Protein AF-A0A9C9G7P3-F1 (a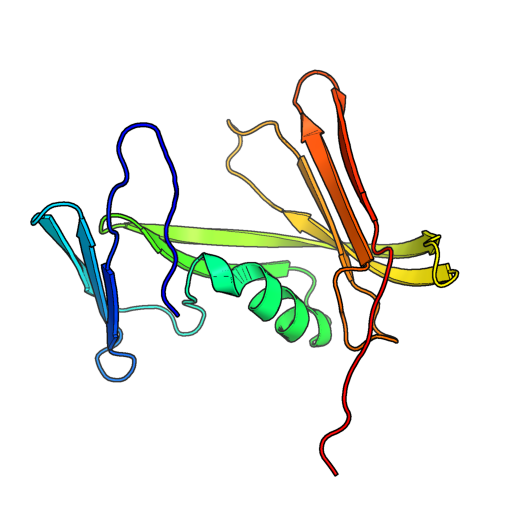fdb_monomer)

Structure (mmCIF, N/CA/C/O backbone):
data_AF-A0A9C9G7P3-F1
#
_entry.id   AF-A0A9C9G7P3-F1
#
loop_
_atom_site.group_PDB
_atom_site.id
_atom_site.type_symbol
_atom_site.label_atom_id
_atom_site.label_alt_id
_atom_site.label_comp_id
_atom_site.label_asym_id
_atom_site.label_entity_id
_atom_site.label_seq_id
_atom_site.pdbx_PDB_ins_code
_atom_site.Cartn_x
_atom_site.Cartn_y
_atom_site.Cartn_z
_atom_site.occupancy
_atom_site.B_iso_or_equiv
_atom_site.auth_seq_id
_atom_site.auth_comp_id
_atom_site.auth_asym_id
_atom_site.auth_atom_id
_atom_site.pdbx_PDB_model_num
ATOM 1 N N . TYR A 1 1 ? -5.316 -13.193 11.474 1.00 34.19 1 TYR A N 1
ATOM 2 C CA . TYR A 1 1 ? -4.037 -12.456 11.470 1.00 34.19 1 TYR A CA 1
ATOM 3 C C . TYR A 1 1 ? -3.812 -11.849 12.845 1.00 34.19 1 TYR A C 1
ATOM 5 O O . TYR A 1 1 ? -4.693 -11.155 13.332 1.00 34.19 1 TYR A O 1
ATOM 13 N N . PHE A 1 2 ? -2.689 -12.167 13.493 1.00 28.36 2 PHE A N 1
ATOM 14 C CA . PHE A 1 2 ? -2.285 -11.598 14.783 1.00 28.36 2 PHE A CA 1
ATOM 15 C C . PHE A 1 2 ? -1.116 -10.646 14.506 1.00 28.36 2 PHE A C 1
ATOM 17 O O . PHE A 1 2 ? -0.107 -11.073 13.952 1.00 28.36 2 PHE A O 1
ATOM 24 N N . TYR A 1 3 ? -1.271 -9.361 14.816 1.00 39.00 3 TYR A N 1
ATOM 25 C CA . TYR A 1 3 ? -0.224 -8.356 14.635 1.00 39.00 3 TYR A CA 1
ATOM 26 C C . TYR A 1 3 ? 0.163 -7.791 16.000 1.00 39.00 3 TYR A C 1
ATOM 28 O O . TYR A 1 3 ? -0.666 -7.194 16.689 1.00 39.00 3 TYR A O 1
ATOM 36 N N . GLU A 1 4 ? 1.427 -7.959 16.382 1.00 35.59 4 GLU A N 1
ATOM 37 C CA . GLU A 1 4 ? 1.976 -7.416 17.619 1.00 35.59 4 GLU A CA 1
ATOM 38 C C . GLU A 1 4 ? 2.975 -6.299 17.306 1.00 35.59 4 GLU A C 1
ATOM 40 O O . GLU A 1 4 ? 3.949 -6.482 16.578 1.00 35.59 4 GLU A O 1
ATOM 45 N N . ARG A 1 5 ? 2.738 -5.109 17.867 1.00 41.81 5 ARG A N 1
ATOM 46 C CA . ARG A 1 5 ? 3.684 -3.994 17.783 1.00 41.81 5 ARG A CA 1
ATOM 47 C C . ARG A 1 5 ? 4.553 -3.977 19.033 1.00 41.81 5 ARG A C 1
ATOM 49 O O . ARG A 1 5 ? 4.114 -3.478 20.073 1.00 41.81 5 ARG A O 1
ATOM 56 N N . VAL A 1 6 ? 5.798 -4.436 18.915 1.00 42.00 6 VAL A N 1
ATOM 57 C CA . VAL A 1 6 ? 6.796 -4.298 19.984 1.00 42.00 6 VAL A CA 1
ATOM 58 C C . VAL A 1 6 ? 7.143 -2.817 20.127 1.00 42.00 6 VAL A C 1
ATOM 60 O O . VAL A 1 6 ? 7.781 -2.200 19.278 1.00 42.00 6 VAL A O 1
ATOM 63 N N . SER A 1 7 ? 6.649 -2.201 21.194 1.00 53.09 7 SER A N 1
ATOM 64 C CA . SER A 1 7 ? 7.056 -0.864 21.624 1.00 53.09 7 SER A CA 1
ATOM 65 C C . SER A 1 7 ? 7.370 -0.922 23.115 1.00 53.09 7 SER A C 1
ATOM 67 O O . SER A 1 7 ? 6.944 -1.867 23.772 1.00 53.09 7 SER A O 1
ATOM 69 N N . LYS A 1 8 ? 8.046 0.090 23.683 1.00 52.84 8 LYS A N 1
ATOM 70 C CA . LYS A 1 8 ? 8.368 0.150 25.130 1.00 52.84 8 LYS A CA 1
ATOM 71 C C . LYS A 1 8 ? 7.151 -0.060 26.059 1.00 52.84 8 LYS A C 1
ATOM 73 O O . LYS A 1 8 ? 7.328 -0.294 27.246 1.00 52.84 8 LYS A O 1
ATOM 78 N N . LYS A 1 9 ? 5.924 0.029 25.526 1.00 60.69 9 LYS A N 1
ATOM 79 C CA . LYS A 1 9 ? 4.676 -0.445 26.139 1.00 60.69 9 LYS A CA 1
ATOM 80 C C . LYS A 1 9 ? 3.858 -1.203 25.080 1.00 60.69 9 LYS A C 1
ATOM 82 O O . LYS A 1 9 ? 3.131 -0.544 24.328 1.00 60.69 9 LYS A O 1
ATOM 87 N N . PRO A 1 10 ? 3.993 -2.534 24.942 1.00 58.69 10 PRO A N 1
ATOM 88 C CA . PRO A 1 10 ? 3.205 -3.282 23.970 1.00 58.69 10 PRO A CA 1
ATOM 89 C C . PRO A 1 10 ? 1.723 -3.104 24.306 1.00 58.69 10 PRO A C 1
ATOM 91 O O . PRO A 1 10 ? 1.295 -3.260 25.448 1.00 58.69 10 PRO A O 1
ATOM 94 N N . LYS A 1 11 ? 0.942 -2.686 23.311 1.00 68.62 11 LYS A N 1
ATOM 95 C CA . LYS A 1 11 ? -0.514 -2.627 23.417 1.00 68.62 11 LYS A CA 1
ATOM 96 C C . LYS A 1 11 ? -1.052 -3.706 22.505 1.00 68.62 11 LYS A C 1
ATOM 98 O O . LYS A 1 11 ? -0.884 -3.598 21.292 1.00 68.62 11 LYS A O 1
ATOM 103 N N . LYS A 1 12 ? -1.693 -4.712 23.091 1.00 75.12 12 LYS A N 1
ATOM 104 C CA . LYS A 1 12 ? -2.500 -5.659 22.332 1.00 75.12 12 LYS A CA 1
ATOM 105 C C . LYS A 1 12 ? -3.686 -4.901 21.735 1.00 75.12 12 LYS A C 1
ATOM 107 O O . LYS A 1 12 ? -4.343 -4.129 22.439 1.00 75.12 12 LYS A O 1
ATOM 112 N N . ILE A 1 13 ? -3.875 -5.061 20.431 1.00 78.25 13 ILE A N 1
ATOM 113 C CA . ILE A 1 13 ? -4.989 -4.495 19.679 1.00 78.25 13 ILE A CA 1
ATOM 114 C C . ILE A 1 13 ? -5.712 -5.680 19.059 1.00 78.25 13 ILE A C 1
ATOM 116 O O . ILE A 1 13 ? -5.142 -6.358 18.208 1.00 78.25 13 ILE A O 1
ATOM 120 N N . ASP A 1 14 ? -6.945 -5.915 19.486 1.00 82.94 14 ASP A N 1
ATOM 121 C CA . ASP A 1 14 ? -7.802 -6.946 18.911 1.00 82.94 14 ASP A CA 1
ATOM 122 C C . ASP A 1 14 ? -8.816 -6.282 17.971 1.00 82.94 14 ASP A C 1
ATOM 124 O O . ASP A 1 14 ? -9.450 -5.286 18.326 1.00 82.94 14 ASP A O 1
ATOM 128 N N . LEU A 1 15 ? -8.946 -6.816 16.757 1.00 84.31 15 LEU A N 1
ATOM 129 C CA . LEU A 1 15 ? -9.905 -6.382 15.741 1.00 84.31 15 LEU A CA 1
ATOM 130 C C . LEU A 1 15 ? -10.774 -7.579 15.355 1.00 84.31 15 LEU A C 1
ATOM 132 O O . LEU A 1 15 ? -10.258 -8.597 14.894 1.00 84.31 15 LEU A O 1
ATOM 136 N N . LYS A 1 16 ? -12.088 -7.453 15.539 1.00 89.25 16 LYS A N 1
ATOM 137 C CA . LYS A 1 16 ? -13.073 -8.468 15.146 1.00 89.25 16 LYS A CA 1
ATOM 138 C C . LYS A 1 16 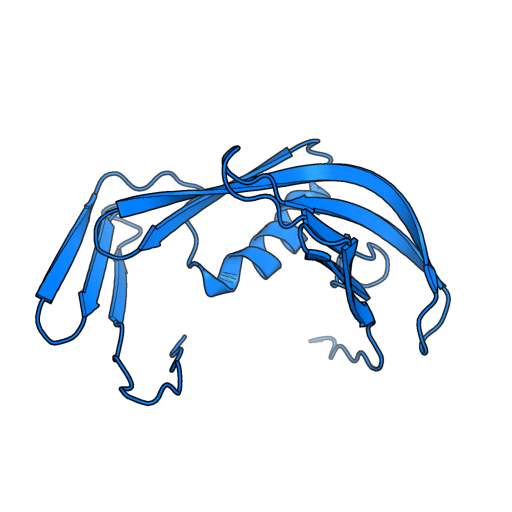? -13.990 -7.883 14.087 1.00 89.25 16 LYS A C 1
ATOM 140 O O . LYS A 1 16 ? -14.742 -6.959 14.387 1.00 89.25 16 LYS A O 1
ATOM 145 N N . PHE A 1 17 ? -13.897 -8.408 12.871 1.00 89.94 17 PHE A N 1
ATOM 146 C CA . PHE A 1 17 ? -14.766 -8.035 11.764 1.00 89.94 17 PHE A CA 1
ATOM 147 C C . PHE A 1 17 ? -15.951 -8.994 11.694 1.00 89.94 17 PHE A C 1
ATOM 149 O O . PHE A 1 17 ? -15.764 -10.208 11.642 1.00 89.94 17 PHE A O 1
ATOM 156 N N . ASP A 1 18 ? -17.149 -8.427 11.673 1.00 92.75 18 ASP A N 1
ATOM 157 C CA . ASP A 1 18 ? -18.385 -9.100 11.306 1.00 92.75 18 ASP A CA 1
ATOM 158 C C . ASP A 1 18 ? -18.827 -8.527 9.957 1.00 92.75 18 ASP A C 1
ATOM 160 O O . ASP A 1 18 ? -19.412 -7.445 9.869 1.00 92.75 18 ASP A O 1
ATOM 164 N N . TRP A 1 19 ? -18.462 -9.227 8.883 1.00 90.38 19 TRP A N 1
ATOM 165 C CA . TRP A 1 19 ? -18.748 -8.778 7.522 1.00 90.38 19 TRP A CA 1
ATOM 166 C C . TRP A 1 19 ? -20.235 -8.871 7.179 1.00 90.38 19 TRP A C 1
ATOM 168 O O . TRP A 1 19 ? -20.721 -8.053 6.401 1.00 90.38 19 TRP A O 1
ATOM 178 N N . GLN A 1 20 ? -20.968 -9.810 7.788 1.00 92.81 20 GLN A N 1
ATOM 179 C CA . GLN A 1 20 ? -22.406 -9.961 7.570 1.00 92.81 20 GLN A CA 1
ATOM 180 C C . GLN A 1 20 ? -23.171 -8.790 8.195 1.00 92.81 20 GLN A C 1
ATOM 182 O O . GLN A 1 20 ? -24.051 -8.218 7.555 1.00 92.81 20 GLN A O 1
ATOM 187 N N . ALA A 1 21 ? -22.785 -8.384 9.407 1.00 94.06 21 ALA A N 1
ATOM 188 C CA . ALA A 1 21 ? -23.343 -7.215 10.083 1.00 94.06 21 ALA A CA 1
ATOM 189 C C . ALA A 1 21 ? -22.690 -5.884 9.659 1.00 94.06 21 ALA A C 1
ATOM 191 O O . ALA A 1 21 ? -23.052 -4.834 10.189 1.00 94.06 21 ALA A O 1
ATOM 192 N N . LYS A 1 22 ? -21.711 -5.908 8.739 1.00 93.88 22 LYS A N 1
ATOM 193 C CA . LYS A 1 22 ? -20.903 -4.745 8.324 1.00 93.88 22 LYS A CA 1
ATOM 194 C C . LYS A 1 22 ? -20.377 -3.945 9.522 1.00 93.88 22 LYS A C 1
ATOM 196 O O . LYS A 1 22 ? -20.542 -2.725 9.595 1.00 93.88 22 LYS A O 1
ATOM 201 N N . LYS A 1 23 ? -19.739 -4.637 10.467 1.00 94.19 23 LYS A N 1
ATOM 202 C CA . LYS A 1 23 ? -19.267 -4.076 11.738 1.00 94.19 23 LYS A CA 1
ATOM 203 C C . LYS A 1 23 ? -17.848 -4.518 12.065 1.00 94.19 23 LYS A C 1
ATOM 205 O O . LYS A 1 23 ? -17.420 -5.620 11.734 1.00 94.19 23 LYS A O 1
ATOM 210 N N . VAL A 1 24 ? -17.118 -3.666 12.775 1.00 92.44 24 VAL A N 1
ATOM 211 C CA . VAL A 1 24 ? -15.830 -4.021 13.376 1.00 92.44 24 VAL A CA 1
ATOM 212 C C . VAL A 1 24 ? -15.752 -3.540 14.813 1.00 92.44 24 VAL A C 1
ATOM 214 O O . VAL A 1 24 ? -16.076 -2.393 15.122 1.00 92.44 24 VAL A O 1
ATOM 217 N N . THR A 1 25 ? -15.292 -4.430 15.687 1.00 90.88 25 THR A N 1
ATOM 218 C CA . THR A 1 25 ? -15.025 -4.132 17.097 1.00 90.88 25 THR A CA 1
ATOM 219 C C . THR A 1 25 ? -13.519 -4.099 17.326 1.00 90.88 25 THR A C 1
ATOM 221 O O . THR A 1 25 ? -12.817 -5.066 17.023 1.00 90.88 25 THR A O 1
ATOM 224 N N . ASN A 1 26 ? -13.017 -2.977 17.836 1.00 87.12 26 ASN A N 1
ATOM 225 C CA . ASN A 1 26 ? -11.621 -2.767 18.203 1.00 87.12 26 ASN A CA 1
ATOM 226 C C . ASN A 1 26 ? -11.496 -2.747 19.731 1.00 87.12 26 ASN A C 1
ATOM 228 O O . ASN A 1 26 ? -12.210 -1.978 20.368 1.00 87.12 26 ASN A O 1
ATOM 232 N N . SER A 1 27 ? -10.585 -3.534 20.304 1.00 85.12 27 SER A N 1
ATOM 233 C CA . SER A 1 27 ? -10.297 -3.533 21.744 1.00 85.12 27 SER A CA 1
ATOM 234 C C . SER A 1 27 ? -8.826 -3.213 22.008 1.00 85.12 27 SER A C 1
ATOM 236 O O . SER A 1 27 ? -7.931 -3.835 21.429 1.00 85.12 27 SER A O 1
ATOM 238 N N . ILE A 1 28 ? -8.561 -2.223 22.867 1.00 83.56 28 ILE A N 1
ATOM 239 C CA . ILE A 1 28 ? -7.207 -1.840 23.296 1.00 83.56 28 ILE A CA 1
ATOM 240 C C . ILE A 1 28 ? -7.210 -1.623 24.804 1.00 83.56 28 ILE A C 1
ATOM 242 O O . ILE A 1 28 ? -7.833 -0.684 25.300 1.00 83.56 28 ILE A O 1
ATOM 246 N N . ALA A 1 29 ? -6.441 -2.441 25.527 1.00 81.31 29 ALA A N 1
ATOM 247 C CA . ALA A 1 29 ? -6.296 -2.346 26.984 1.00 81.31 29 ALA A CA 1
ATOM 248 C C . ALA A 1 29 ? -7.653 -2.291 27.726 1.00 81.31 29 ALA A C 1
ATOM 250 O O . ALA A 1 29 ? -7.839 -1.474 28.626 1.00 81.31 29 ALA A O 1
ATOM 251 N N . GLY A 1 30 ? -8.610 -3.125 27.301 1.00 80.06 30 GLY A N 1
ATOM 252 C CA . GLY A 1 30 ? -9.946 -3.232 27.901 1.00 80.06 30 GLY A CA 1
ATOM 253 C C . GLY A 1 30 ? -10.950 -2.159 27.468 1.00 80.06 30 GLY A C 1
ATOM 254 O O . GLY A 1 30 ? -12.102 -2.220 27.881 1.00 80.06 30 GLY A O 1
ATOM 255 N N . LYS A 1 31 ? -10.551 -1.185 26.638 1.00 84.69 31 LYS A N 1
ATOM 256 C CA . LYS A 1 31 ? -11.486 -0.244 26.006 1.00 84.69 31 LYS A CA 1
ATOM 257 C C . LYS A 1 31 ? -11.908 -0.771 24.648 1.00 84.69 31 LYS A C 1
ATOM 259 O O . LYS A 1 31 ? -11.041 -1.078 23.833 1.00 84.69 31 LYS A O 1
ATOM 264 N N . GLU A 1 32 ? -13.213 -0.814 24.416 1.00 89.56 32 GLU A N 1
ATOM 265 C CA . GLU A 1 32 ? -13.797 -1.268 23.161 1.00 89.56 32 GLU A CA 1
ATOM 266 C C . GLU A 1 32 ? -14.447 -0.123 22.394 1.00 89.56 32 GLU A C 1
ATOM 268 O O . GLU A 1 32 ? -15.074 0.768 22.969 1.00 89.56 32 GLU A O 1
ATOM 273 N N . TRP A 1 33 ? -14.308 -0.175 21.076 1.00 91.25 33 TRP A N 1
ATOM 274 C CA . TRP A 1 33 ? -15.010 0.695 20.150 1.00 91.25 33 TRP A CA 1
ATOM 275 C C . TRP A 1 33 ? -15.602 -0.137 19.029 1.00 91.25 33 TRP A C 1
ATOM 277 O O . TRP A 1 33 ? -14.954 -1.043 18.506 1.00 91.25 33 TRP A O 1
ATOM 287 N N . THR A 1 34 ? -16.813 0.216 18.632 1.00 92.88 34 THR A N 1
ATOM 288 C CA . THR A 1 34 ? -17.505 -0.382 17.498 1.00 92.88 34 THR A CA 1
ATOM 289 C C . THR A 1 34 ? -17.620 0.649 16.384 1.00 92.88 34 THR A C 1
ATOM 291 O O . THR A 1 34 ? -17.988 1.793 16.643 1.00 92.88 34 THR A O 1
ATOM 294 N N . VAL A 1 35 ? -17.360 0.221 15.152 1.00 93.00 35 VAL A N 1
ATOM 295 C CA . VAL A 1 35 ? -17.759 0.942 13.939 1.00 93.00 35 VAL A CA 1
ATOM 296 C C . VAL A 1 35 ? -18.767 0.079 13.194 1.00 93.00 35 VAL A C 1
ATOM 298 O O . VAL A 1 35 ? -18.500 -1.097 12.948 1.00 93.00 35 VAL A O 1
ATOM 301 N N . GLU A 1 36 ? -19.910 0.660 12.848 1.00 94.62 36 GLU A N 1
ATOM 302 C CA . GLU A 1 36 ? -20.998 0.006 12.109 1.00 94.62 36 GLU A CA 1
ATOM 303 C C . GLU A 1 36 ? -21.118 0.604 10.703 1.00 94.62 36 GLU A C 1
ATOM 305 O O . GLU A 1 36 ? -20.509 1.637 10.412 1.00 94.62 36 GLU A O 1
ATOM 310 N N . ASN A 1 37 ? -21.912 -0.033 9.839 1.00 93.94 37 ASN A N 1
ATOM 311 C CA . ASN A 1 37 ? -22.125 0.381 8.448 1.00 93.94 37 ASN A CA 1
ATOM 312 C C . ASN A 1 37 ? -20.820 0.467 7.642 1.00 93.94 37 ASN A C 1
ATOM 314 O O . ASN A 1 37 ? -20.576 1.437 6.921 1.00 93.94 37 ASN A O 1
ATOM 318 N N . LEU A 1 38 ? -19.967 -0.553 7.774 1.00 93.44 38 LEU A N 1
ATOM 319 C CA . LEU A 1 38 ? -18.714 -0.634 7.032 1.00 93.44 38 LEU A CA 1
ATOM 320 C C . LEU A 1 38 ? -18.960 -0.608 5.512 1.00 93.44 38 LEU A C 1
ATOM 322 O O . LEU A 1 38 ? -19.723 -1.435 5.004 1.00 93.44 38 LEU A O 1
ATOM 326 N N . PRO A 1 39 ? -18.291 0.295 4.771 1.00 94.94 39 PRO A N 1
ATOM 327 C CA . PRO A 1 39 ? -18.249 0.240 3.314 1.00 94.94 39 PRO A CA 1
ATOM 328 C C . PRO A 1 39 ? -17.648 -1.078 2.816 1.00 94.94 39 PRO A C 1
ATOM 330 O O . PRO A 1 39 ? -16.762 -1.636 3.466 1.00 94.94 39 PRO A O 1
ATOM 333 N N . ASP A 1 40 ? -18.056 -1.534 1.631 1.00 91.69 40 ASP A N 1
ATOM 334 C CA . ASP A 1 40 ? -17.620 -2.830 1.081 1.00 91.69 40 ASP A CA 1
ATOM 335 C C . ASP A 1 40 ? -16.107 -2.888 0.800 1.00 91.69 40 ASP A C 1
ATOM 337 O O . ASP A 1 40 ? -15.496 -3.948 0.854 1.00 91.69 40 ASP A O 1
ATOM 341 N N . ASN A 1 41 ? -15.467 -1.738 0.576 1.00 92.19 41 ASN A N 1
ATOM 342 C CA . ASN A 1 41 ? -14.015 -1.613 0.420 1.00 92.19 41 ASN A CA 1
ATOM 343 C C . ASN A 1 41 ? -13.274 -1.417 1.761 1.00 92.19 41 ASN A C 1
ATOM 345 O O . ASN A 1 41 ? -12.186 -0.826 1.795 1.00 92.19 41 ASN A O 1
ATOM 349 N N . THR A 1 42 ? -13.868 -1.852 2.876 1.00 94.56 42 THR A N 1
ATOM 350 C CA . THR A 1 42 ? -13.195 -1.871 4.178 1.00 94.56 42 THR A CA 1
ATOM 351 C C . THR A 1 42 ? -12.250 -3.059 4.261 1.00 94.56 42 THR A C 1
ATOM 353 O O . THR A 1 42 ? -12.640 -4.201 4.046 1.00 94.56 42 THR A O 1
ATOM 356 N N . VAL A 1 43 ? -11.005 -2.791 4.635 1.00 92.75 43 VAL A N 1
ATOM 357 C CA . VAL A 1 43 ? -9.955 -3.792 4.800 1.00 92.75 43 VAL A CA 1
ATOM 358 C C . VAL A 1 43 ? -9.293 -3.649 6.163 1.00 92.75 43 VAL A C 1
ATOM 360 O O . VAL A 1 43 ? -9.329 -2.593 6.805 1.00 92.75 43 VAL A O 1
ATOM 363 N N . ASP A 1 44 ? -8.632 -4.716 6.602 1.00 89.31 44 ASP A N 1
ATOM 364 C CA . ASP A 1 44 ? -7.680 -4.597 7.696 1.00 89.31 44 ASP A CA 1
ATOM 365 C C . ASP A 1 44 ? -6.503 -3.693 7.286 1.00 89.31 44 ASP A C 1
ATOM 367 O O . ASP A 1 44 ? -5.998 -3.750 6.161 1.00 89.31 44 ASP A O 1
ATOM 371 N N . LYS A 1 45 ? -6.030 -2.867 8.223 1.00 88.44 45 LYS A N 1
ATOM 372 C CA . LYS A 1 45 ? -4.987 -1.863 7.974 1.00 88.44 45 LYS A CA 1
ATOM 373 C C . LYS A 1 45 ? -3.680 -2.470 7.452 1.00 88.44 45 LYS A C 1
ATOM 375 O O . LYS A 1 45 ? -2.984 -1.818 6.672 1.00 88.44 45 LYS A O 1
ATOM 380 N N . PHE A 1 46 ? -3.327 -3.678 7.885 1.00 87.50 46 PHE A N 1
ATOM 381 C CA . PHE A 1 46 ? -2.103 -4.360 7.456 1.00 87.50 46 PHE A CA 1
ATOM 382 C C . PHE A 1 46 ? -2.278 -5.079 6.119 1.00 87.50 46 PHE A C 1
ATOM 384 O O . PHE A 1 46 ? -1.294 -5.373 5.450 1.00 87.50 46 PHE A O 1
ATOM 391 N N . SER A 1 47 ? -3.524 -5.276 5.691 1.00 91.56 47 SER A N 1
ATOM 392 C CA . SER A 1 47 ? -3.861 -5.887 4.405 1.00 91.56 47 SER A CA 1
ATOM 393 C C . SER A 1 47 ? -3.952 -4.872 3.260 1.00 91.56 47 SER A C 1
ATOM 395 O O . SER A 1 47 ? -4.093 -5.271 2.110 1.00 91.56 47 SER A O 1
ATOM 397 N N . ILE A 1 48 ? -3.829 -3.565 3.532 1.00 92.88 48 ILE A N 1
ATOM 398 C CA . ILE A 1 48 ? -3.955 -2.499 2.519 1.00 92.88 48 ILE A CA 1
ATOM 399 C C . ILE A 1 48 ? -2.989 -2.693 1.347 1.00 92.88 48 ILE A C 1
ATOM 401 O O . ILE A 1 48 ? -3.355 -2.419 0.209 1.00 92.88 48 ILE A O 1
ATOM 405 N N . GLN A 1 49 ? -1.765 -3.158 1.604 1.00 91.75 49 GLN A N 1
ATOM 406 C CA . GLN A 1 49 ? -0.805 -3.400 0.529 1.00 91.75 49 GLN A CA 1
ATOM 407 C C . GLN A 1 49 ? -1.280 -4.521 -0.398 1.00 91.75 49 GLN A C 1
ATOM 409 O O . GLN A 1 49 ? -1.277 -4.339 -1.609 1.00 91.75 49 GLN A O 1
ATOM 414 N N . LEU A 1 50 ? -1.758 -5.633 0.163 1.00 93.56 50 LEU A N 1
ATOM 415 C CA . LEU A 1 50 ? -2.334 -6.726 -0.617 1.00 93.56 50 LEU A CA 1
ATOM 416 C C . LEU A 1 50 ? -3.576 -6.260 -1.391 1.00 93.56 50 LEU A C 1
ATOM 418 O O . LEU A 1 50 ? -3.707 -6.548 -2.575 1.00 93.56 50 LEU A O 1
ATOM 422 N N . ALA A 1 51 ? -4.451 -5.481 -0.753 1.00 94.56 51 ALA A N 1
ATOM 423 C CA . ALA A 1 51 ? -5.625 -4.914 -1.410 1.00 94.56 51 ALA A CA 1
ATOM 424 C C . ALA A 1 51 ? -5.238 -4.000 -2.586 1.00 94.56 51 ALA A C 1
ATOM 426 O O . ALA A 1 51 ? -5.853 -4.072 -3.644 1.00 94.56 51 ALA A O 1
ATOM 427 N N . ALA A 1 52 ? -4.181 -3.193 -2.448 1.00 94.69 52 ALA A N 1
ATOM 428 C CA . ALA A 1 52 ? -3.665 -2.373 -3.542 1.00 94.69 52 ALA A CA 1
ATOM 429 C C . ALA A 1 52 ? -3.116 -3.222 -4.703 1.00 94.69 52 ALA A C 1
ATOM 431 O O . ALA A 1 52 ? -3.367 -2.881 -5.855 1.00 94.69 52 ALA A O 1
ATOM 432 N N . MET A 1 53 ? -2.429 -4.336 -4.416 1.00 94.38 53 MET A N 1
ATOM 433 C CA . MET A 1 53 ? -1.943 -5.276 -5.440 1.00 94.38 53 MET A CA 1
ATOM 43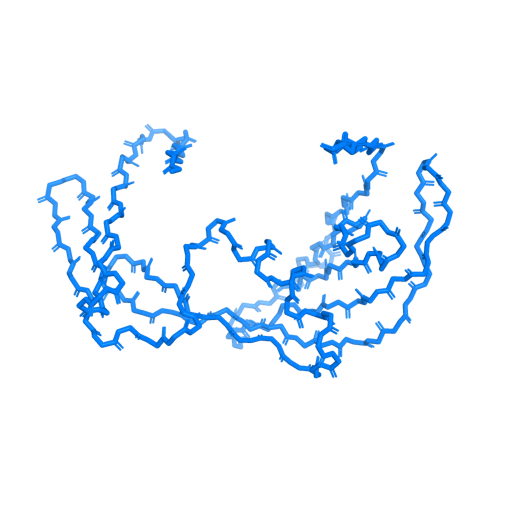4 C C . MET A 1 53 ? -3.083 -5.922 -6.240 1.00 94.38 53 MET A C 1
ATOM 436 O O . MET A 1 53 ? -2.912 -6.211 -7.421 1.00 94.38 53 MET A O 1
ATOM 440 N N . LEU A 1 54 ? -4.239 -6.153 -5.612 1.00 93.50 54 LEU A N 1
ATOM 441 C CA . LEU A 1 54 ? -5.430 -6.695 -6.275 1.00 93.50 54 LEU A CA 1
ATOM 442 C C . LEU A 1 54 ? -6.189 -5.616 -7.056 1.00 93.50 54 LEU A C 1
ATOM 444 O O . LEU A 1 54 ? -6.602 -5.836 -8.190 1.00 93.50 54 LEU A O 1
ATOM 448 N N . GLU A 1 55 ? -6.349 -4.432 -6.469 1.00 94.19 55 GLU A N 1
ATOM 449 C CA . GLU A 1 55 ? -7.167 -3.370 -7.055 1.00 94.19 55 GLU A CA 1
ATOM 450 C C . GLU A 1 55 ? -6.483 -2.702 -8.257 1.00 94.19 55 GLU A C 1
ATOM 452 O O . GLU A 1 55 ? -7.154 -2.317 -9.216 1.00 94.19 55 GLU A O 1
ATOM 457 N N . VAL A 1 56 ? -5.147 -2.589 -8.251 1.00 93.38 56 VAL A N 1
ATOM 458 C CA . VAL A 1 56 ? -4.390 -1.953 -9.347 1.00 93.38 56 VAL A CA 1
ATOM 459 C C . VAL A 1 56 ? -4.537 -2.695 -10.685 1.00 93.38 56 VAL A C 1
ATOM 461 O O . VAL A 1 56 ? -4.302 -2.114 -11.738 1.00 93.38 56 VAL A O 1
ATOM 464 N N . GLN A 1 57 ? -4.965 -3.960 -10.656 1.00 91.50 57 GLN A N 1
ATOM 465 C CA . GLN A 1 57 ? -5.190 -4.789 -11.847 1.00 91.50 57 GLN A CA 1
ATOM 466 C C . GLN A 1 57 ? -6.422 -4.344 -12.647 1.00 91.50 57 GLN A C 1
ATOM 468 O O . GLN A 1 57 ? -6.613 -4.770 -13.778 1.00 91.50 57 GLN A O 1
ATOM 473 N N . THR A 1 58 ? -7.268 -3.494 -12.058 1.00 89.62 58 THR A N 1
ATOM 474 C CA . THR A 1 58 ? -8.560 -3.076 -12.626 1.00 89.62 58 THR A CA 1
ATOM 475 C C . THR A 1 58 ? -8.487 -1.783 -13.452 1.00 89.62 58 THR A C 1
ATOM 477 O O . THR A 1 58 ? -9.515 -1.151 -13.684 1.00 89.62 58 THR A O 1
ATOM 480 N N . ASP A 1 59 ? -7.282 -1.347 -13.847 1.00 85.50 59 ASP A N 1
ATOM 481 C CA . ASP A 1 59 ? -6.997 -0.110 -14.606 1.00 85.50 59 ASP A CA 1
ATOM 482 C C . ASP A 1 59 ? -7.559 1.193 -13.991 1.00 85.50 59 ASP A C 1
ATOM 484 O O . ASP A 1 59 ? -7.632 2.251 -14.630 1.00 85.50 59 ASP A O 1
ATOM 488 N N . LYS A 1 60 ? -7.929 1.160 -12.706 1.00 89.56 60 LYS A N 1
ATOM 489 C CA . LYS A 1 60 ? -8.408 2.333 -11.969 1.00 89.56 60 LYS A CA 1
ATOM 490 C C . LYS A 1 60 ? -7.275 3.327 -11.736 1.00 89.56 60 LYS A C 1
ATOM 492 O O . LYS A 1 60 ? -6.222 2.981 -11.217 1.00 89.56 60 LYS A O 1
ATOM 497 N N . GLN A 1 61 ? -7.548 4.606 -11.989 1.00 92.81 61 GLN A N 1
ATOM 498 C CA . GLN A 1 61 ? -6.604 5.709 -11.738 1.00 92.81 61 GLN A CA 1
ATOM 499 C C . GLN A 1 61 ? -6.437 6.052 -10.247 1.00 92.81 61 GLN A C 1
ATOM 501 O O . GLN A 1 61 ? -5.500 6.748 -9.851 1.00 92.81 61 GLN A O 1
ATOM 506 N N .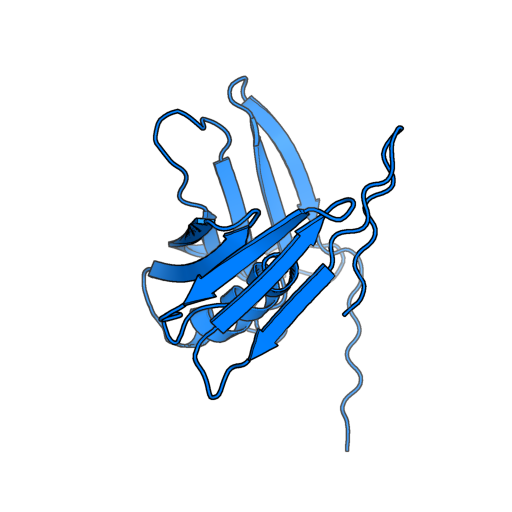 SER A 1 62 ? -7.353 5.581 -9.397 1.00 94.62 62 SER A N 1
ATOM 507 C CA . SER A 1 62 ? -7.281 5.777 -7.951 1.00 94.62 62 SER A CA 1
ATOM 508 C C . SER A 1 62 ? -7.796 4.555 -7.206 1.00 94.62 62 SER A C 1
ATOM 510 O O . SER A 1 62 ? -8.771 3.934 -7.627 1.00 94.62 62 SER A O 1
ATOM 512 N N . LEU A 1 63 ? -7.146 4.237 -6.087 1.00 95.38 63 LEU A N 1
ATOM 513 C CA . LEU A 1 63 ? -7.494 3.113 -5.221 1.00 95.38 63 LEU A CA 1
ATOM 514 C C . LEU A 1 63 ? -7.919 3.677 -3.865 1.00 95.38 63 LEU A C 1
ATOM 516 O O . LEU A 1 63 ? -7.184 4.466 -3.261 1.00 95.38 63 LEU A O 1
ATOM 520 N N . ARG A 1 64 ? -9.102 3.288 -3.389 1.00 95.56 64 ARG A N 1
ATOM 521 C CA . ARG A 1 64 ? -9.665 3.754 -2.117 1.00 95.56 64 ARG A CA 1
ATOM 522 C C . ARG A 1 64 ? -10.006 2.572 -1.239 1.00 95.56 64 ARG A C 1
ATOM 524 O O . ARG A 1 64 ? -10.780 1.709 -1.640 1.00 95.56 64 ARG A O 1
ATOM 531 N N . PHE A 1 65 ? -9.514 2.620 -0.011 1.00 95.81 65 PHE A N 1
ATOM 532 C CA . PHE A 1 65 ? -9.803 1.635 1.019 1.00 95.81 65 PHE A CA 1
ATOM 533 C C . PHE A 1 65 ? -10.245 2.326 2.299 1.00 95.81 65 PHE A C 1
ATOM 535 O O . PHE A 1 65 ? -9.737 3.400 2.638 1.00 95.81 65 PHE A O 1
ATOM 542 N N . HIS A 1 66 ? -11.141 1.677 3.031 1.00 95.44 66 HIS A N 1
ATOM 543 C CA . HIS A 1 66 ? -11.458 2.052 4.401 1.00 95.44 66 HIS A CA 1
ATOM 544 C C . HIS A 1 66 ? -10.762 1.106 5.374 1.00 95.44 66 HIS A C 1
ATOM 546 O O . HIS A 1 66 ? -10.531 -0.058 5.065 1.00 95.44 66 HIS A O 1
ATOM 552 N N . TYR A 1 67 ? -10.417 1.591 6.559 1.00 92.88 67 TYR A N 1
ATOM 553 C CA . TYR A 1 67 ? -9.942 0.750 7.653 1.00 92.88 67 TYR A CA 1
ATOM 554 C C . TYR A 1 67 ? -10.384 1.341 8.987 1.00 92.88 67 TYR A C 1
ATOM 556 O O . TYR A 1 67 ? -10.460 2.561 9.142 1.00 92.88 67 TYR A O 1
ATOM 564 N N . ALA A 1 68 ? -10.656 0.483 9.966 1.00 90.50 68 ALA A N 1
ATOM 565 C CA . ALA A 1 68 ? -11.019 0.927 11.304 1.00 90.50 68 ALA A CA 1
ATOM 566 C C . ALA A 1 68 ? -9.795 1.020 12.219 1.00 90.50 68 ALA A C 1
ATOM 568 O O . ALA A 1 68 ? -8.936 0.137 12.253 1.00 90.50 68 ALA A O 1
ATOM 569 N N . GLU A 1 69 ? -9.719 2.092 13.000 1.00 86.50 69 GLU A N 1
ATOM 570 C CA . GLU A 1 69 ? -8.675 2.283 14.002 1.00 86.50 69 GLU A CA 1
ATOM 571 C C . GLU A 1 69 ? -9.232 3.094 15.170 1.00 86.50 69 GLU A C 1
ATOM 573 O O . GLU A 1 69 ? -9.595 4.254 14.995 1.00 86.50 69 GLU A O 1
ATOM 578 N N . LYS A 1 70 ? -9.243 2.507 16.376 1.00 83.5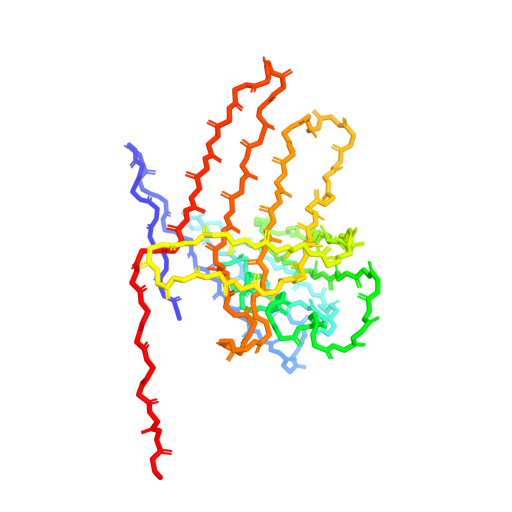0 70 LYS A N 1
ATOM 579 C CA . LYS A 1 70 ? -9.702 3.169 17.614 1.00 83.50 70 LYS A CA 1
ATOM 580 C C . LYS A 1 70 ? -11.124 3.751 17.519 1.00 83.50 70 LYS A C 1
ATOM 582 O O . LYS A 1 70 ? -11.357 4.870 17.961 1.00 83.50 70 LYS A O 1
ATOM 587 N N . GLY A 1 71 ? -12.054 3.005 16.921 1.00 85.12 71 GLY A N 1
ATOM 588 C CA . GLY A 1 71 ? -13.451 3.435 16.779 1.00 85.12 71 GLY A CA 1
ATOM 589 C C . GLY A 1 71 ? -13.717 4.426 15.651 1.00 85.12 71 GLY A C 1
ATOM 590 O O . GLY A 1 71 ? -14.845 4.869 15.494 1.00 85.12 71 GLY A O 1
ATOM 591 N N . GLU A 1 72 ? -12.705 4.764 14.856 1.00 89.50 72 GLU A N 1
ATOM 592 C CA . GLU A 1 72 ? -12.861 5.638 13.698 1.00 89.50 72 GLU A CA 1
ATOM 593 C C . GLU A 1 72 ? -12.681 4.841 12.412 1.00 89.50 72 GLU A C 1
ATOM 595 O O . GLU A 1 72 ? -11.725 4.068 12.280 1.00 89.50 72 GLU A O 1
ATOM 600 N N . LEU A 1 73 ? -13.562 5.088 11.443 1.00 92.19 73 LEU A N 1
ATOM 601 C CA . LEU A 1 73 ? -13.338 4.687 10.064 1.00 92.19 73 LEU A CA 1
ATOM 602 C C . LEU A 1 73 ? -12.413 5.707 9.396 1.00 92.19 73 LEU A C 1
ATOM 604 O O . LEU A 1 73 ? -12.659 6.913 9.436 1.00 92.19 73 LEU A O 1
ATOM 608 N N . LYS A 1 74 ? -11.331 5.226 8.792 1.00 92.44 74 LYS A N 1
ATOM 609 C CA . LYS A 1 74 ? -10.328 6.053 8.121 1.00 92.44 74 LYS A CA 1
ATOM 610 C C . LYS A 1 74 ? -10.162 5.612 6.685 1.00 92.44 74 LYS A C 1
ATOM 612 O O . LYS A 1 74 ? -10.333 4.443 6.362 1.00 92.44 74 LYS A O 1
ATOM 617 N N . GLU A 1 75 ? -9.752 6.552 5.848 1.00 93.56 75 GLU A N 1
ATOM 618 C CA . GLU A 1 75 ? -9.468 6.286 4.446 1.00 93.56 75 GLU A CA 1
ATOM 619 C C . GLU A 1 75 ? -7.974 6.100 4.190 1.00 93.56 75 GLU A C 1
ATOM 621 O O . GLU A 1 75 ? -7.103 6.755 4.783 1.00 93.56 75 GLU A O 1
ATOM 626 N N . TYR A 1 76 ? -7.685 5.221 3.239 1.00 94.19 76 TYR A N 1
ATOM 627 C CA . TYR A 1 76 ? -6.379 5.052 2.638 1.00 94.19 76 TYR A CA 1
ATOM 628 C C . TYR A 1 76 ? -6.525 5.164 1.123 1.00 94.19 76 TYR A C 1
ATOM 630 O O . TYR A 1 76 ? -7.214 4.367 0.492 1.00 94.19 76 TYR A O 1
ATOM 638 N N . LEU A 1 77 ? -5.879 6.179 0.555 1.00 95.00 77 LEU A N 1
ATOM 639 C CA . LEU A 1 77 ? -6.019 6.556 -0.845 1.00 95.00 77 LEU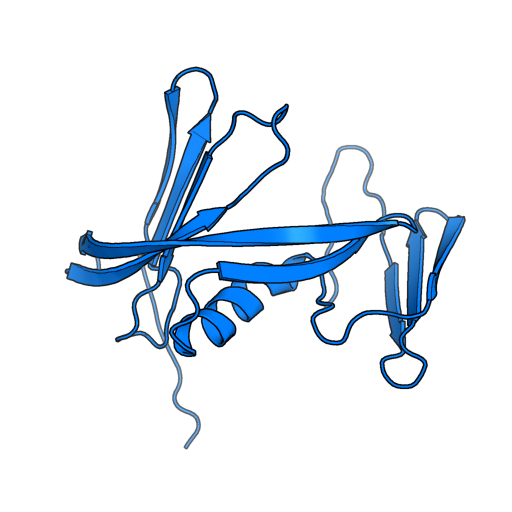 A CA 1
ATOM 640 C C . LEU A 1 77 ? -4.686 6.421 -1.575 1.00 95.00 77 LEU A C 1
ATOM 642 O O . LEU A 1 77 ? -3.641 6.826 -1.049 1.00 95.00 77 LEU A O 1
ATOM 646 N N . PHE A 1 78 ? -4.746 5.913 -2.799 1.00 96.38 78 PHE A N 1
ATOM 647 C CA . PHE A 1 78 ? -3.642 5.913 -3.748 1.00 96.38 78 PHE A CA 1
ATOM 648 C C . PHE A 1 78 ? -4.067 6.535 -5.078 1.00 96.38 78 PHE A C 1
ATOM 650 O O . PHE A 1 78 ? -5.212 6.370 -5.500 1.00 96.38 78 PHE A O 1
ATOM 657 N N . THR A 1 79 ? -3.133 7.208 -5.743 1.00 97.19 79 THR A N 1
ATOM 658 C CA . THR A 1 79 ? -3.223 7.592 -7.158 1.00 97.19 79 THR A CA 1
ATOM 659 C C . THR A 1 79 ? -2.260 6.743 -7.970 1.00 97.19 79 THR A C 1
ATOM 661 O O . THR A 1 79 ? -1.167 6.428 -7.494 1.00 97.19 79 THR A O 1
ATOM 664 N N . VAL A 1 80 ? -2.663 6.355 -9.176 1.00 97.19 80 VAL A N 1
ATOM 665 C CA . VAL A 1 80 ? -1.753 5.761 -10.157 1.00 97.19 80 VAL A CA 1
ATOM 666 C C . VAL A 1 80 ? -1.001 6.899 -10.841 1.00 97.19 80 VAL A C 1
ATOM 668 O O . VAL A 1 80 ? -1.614 7.815 -11.378 1.00 97.19 80 VAL A O 1
ATOM 671 N N . GLU A 1 81 ? 0.328 6.860 -10.793 1.00 97.19 81 GLU A N 1
ATOM 672 C CA . GLU A 1 81 ? 1.201 7.888 -11.381 1.00 97.19 81 GLU A CA 1
ATOM 673 C C . GLU A 1 81 ? 1.705 7.485 -12.778 1.00 97.19 81 GLU A C 1
ATOM 675 O O . GLU A 1 81 ? 2.334 8.289 -13.460 1.00 97.19 81 GLU A O 1
ATOM 680 N N . GLY A 1 82 ? 1.432 6.249 -13.208 1.00 95.94 82 GLY A N 1
ATOM 681 C CA . GLY A 1 82 ? 1.789 5.726 -14.525 1.00 95.94 82 GLY A CA 1
ATOM 682 C C . GLY A 1 82 ? 2.711 4.512 -14.462 1.00 95.94 82 GLY A C 1
ATOM 683 O O . GLY A 1 82 ? 2.869 3.880 -13.414 1.00 95.94 82 GLY A O 1
ATOM 684 N N . LYS A 1 83 ? 3.294 4.172 -15.615 1.00 96.94 83 LYS A N 1
ATOM 685 C CA . LYS A 1 83 ? 4.253 3.072 -15.747 1.00 96.94 83 LYS A CA 1
ATOM 686 C C . LYS A 1 83 ? 5.682 3.583 -15.585 1.00 96.94 83 LYS A C 1
ATOM 688 O O . LYS A 1 83 ? 6.020 4.633 -16.123 1.00 96.94 83 LYS A O 1
ATOM 693 N N . GLU A 1 84 ? 6.512 2.836 -14.872 1.00 97.88 84 GLU A N 1
ATOM 694 C CA . GLU A 1 84 ? 7.937 3.135 -14.695 1.00 97.88 84 GLU A CA 1
ATOM 695 C C . GLU A 1 84 ? 8.726 1.825 -14.709 1.00 97.88 84 GLU A C 1
ATOM 697 O O . GLU A 1 84 ? 8.265 0.821 -14.161 1.00 97.88 84 GLU A O 1
ATOM 702 N N . ARG A 1 85 ? 9.904 1.821 -15.332 1.00 97.81 85 ARG A N 1
ATOM 703 C CA . ARG A 1 85 ? 10.802 0.668 -15.279 1.00 97.81 85 ARG A CA 1
ATOM 704 C C . ARG A 1 85 ? 11.660 0.740 -14.021 1.00 97.81 85 ARG A C 1
ATOM 706 O O . ARG A 1 85 ? 12.199 1.801 -13.708 1.00 97.81 85 ARG A O 1
ATOM 713 N N . VAL A 1 86 ? 11.765 -0.371 -13.299 1.00 97.81 86 VAL A N 1
ATOM 714 C CA . VAL A 1 86 ? 12.517 -0.461 -12.043 1.00 97.81 86 VAL A CA 1
ATOM 715 C C . VAL A 1 86 ? 13.548 -1.573 -12.140 1.00 97.81 86 VAL A C 1
ATOM 717 O O . VAL A 1 86 ? 13.200 -2.719 -12.407 1.00 97.81 86 VAL A O 1
ATOM 720 N N . GLU A 1 87 ? 14.804 -1.225 -11.878 1.00 97.06 87 GLU A N 1
ATOM 721 C CA . GLU A 1 87 ? 15.900 -2.177 -11.728 1.00 97.06 87 GLU A CA 1
ATOM 722 C C . GLU A 1 87 ? 15.914 -2.759 -10.307 1.00 97.06 87 GLU A C 1
ATOM 724 O O . GLU A 1 87 ? 15.750 -2.045 -9.311 1.00 97.06 87 GLU A O 1
ATOM 729 N N . THR A 1 88 ? 16.105 -4.071 -10.215 1.00 95.06 88 THR A N 1
ATOM 730 C CA . THR A 1 88 ? 16.251 -4.824 -8.967 1.00 95.06 88 THR A CA 1
ATOM 731 C C . THR A 1 88 ? 17.396 -5.828 -9.108 1.00 95.06 88 THR A C 1
ATOM 733 O O . THR A 1 88 ? 17.872 -6.089 -10.212 1.00 95.06 88 THR A O 1
ATOM 736 N N . LYS A 1 89 ? 17.792 -6.484 -8.010 1.00 92.19 89 LYS A N 1
ATOM 737 C CA . LYS A 1 89 ? 18.772 -7.587 -8.068 1.00 92.19 89 LYS A CA 1
ATOM 738 C C . LYS A 1 89 ? 18.302 -8.784 -8.907 1.00 92.19 89 LYS A C 1
ATOM 740 O O . LYS A 1 89 ? 19.126 -9.594 -9.316 1.00 92.19 89 LYS A O 1
ATOM 745 N N . LEU A 1 90 ? 16.997 -8.894 -9.152 1.00 92.81 90 LEU A N 1
ATOM 746 C CA . LEU A 1 90 ? 16.377 -9.973 -9.921 1.00 92.81 90 LEU A CA 1
ATOM 747 C C . LEU A 1 90 ? 16.213 -9.624 -11.412 1.00 92.81 90 LEU A C 1
ATOM 749 O O . LEU A 1 90 ? 15.765 -10.469 -12.185 1.00 92.81 90 LEU A O 1
ATOM 753 N N . GLY A 1 91 ? 16.577 -8.401 -11.813 1.00 94.50 91 GLY A N 1
ATOM 754 C CA . GLY A 1 91 ? 16.400 -7.869 -13.163 1.00 94.50 91 GLY A CA 1
ATOM 755 C C . GLY A 1 91 ? 15.571 -6.585 -13.194 1.00 94.50 91 GLY A C 1
ATOM 756 O O . GLY A 1 91 ? 15.231 -6.008 -12.155 1.00 94.50 91 GLY A O 1
ATOM 757 N N . GLU A 1 92 ? 15.257 -6.136 -14.407 1.00 97.44 92 GLU A N 1
ATOM 758 C CA . GLU A 1 92 ? 14.397 -4.980 -14.657 1.00 97.44 92 GLU A CA 1
ATOM 759 C C . GLU A 1 92 ? 12.943 -5.410 -14.842 1.00 97.44 92 GLU A C 1
ATOM 761 O O . GLU A 1 92 ? 12.662 -6.375 -15.550 1.00 97.44 92 GLU A O 1
ATOM 766 N N . TYR A 1 93 ? 12.020 -4.649 -14.258 1.00 97.88 93 TYR A N 1
ATOM 767 C CA . TYR A 1 93 ? 10.586 -4.882 -14.400 1.00 97.88 93 TYR A CA 1
ATOM 768 C C . TYR A 1 93 ? 9.878 -3.622 -14.882 1.00 97.88 93 TYR A C 1
ATOM 770 O O . TYR A 1 93 ? 10.129 -2.525 -14.371 1.00 97.88 93 TYR A O 1
ATOM 778 N N . ASP A 1 94 ? 8.934 -3.778 -15.809 1.00 98.12 94 ASP A N 1
ATOM 779 C CA . ASP A 1 94 ? 7.930 -2.748 -16.052 1.00 98.12 94 ASP A CA 1
ATOM 780 C C . ASP A 1 94 ? 6.936 -2.756 -14.881 1.00 98.12 94 ASP A C 1
ATOM 782 O O . ASP A 1 94 ? 6.412 -3.796 -14.479 1.00 98.12 94 ASP A O 1
ATOM 786 N N . THR A 1 95 ? 6.685 -1.591 -14.287 1.00 98.25 95 THR A N 1
ATOM 787 C CA . THR A 1 95 ? 5.874 -1.483 -13.067 1.00 98.25 95 THR A CA 1
ATOM 788 C C . THR A 1 95 ? 4.780 -0.440 -13.199 1.00 98.25 95 THR A C 1
ATOM 790 O O . THR A 1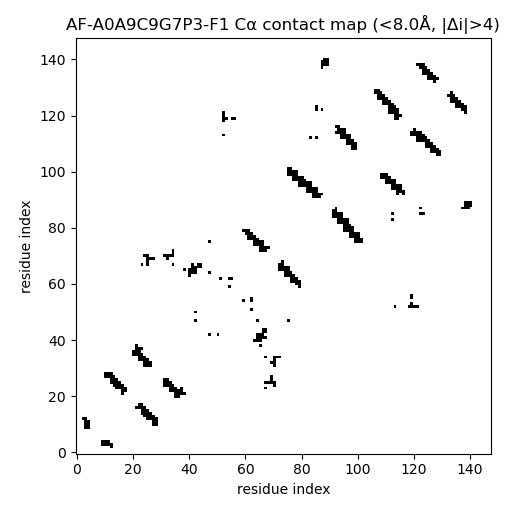 95 ? 4.872 0.478 -14.012 1.00 98.25 95 THR A O 1
ATOM 793 N N . ILE A 1 96 ? 3.753 -0.552 -12.358 1.00 97.81 96 ILE A N 1
ATOM 794 C CA . ILE A 1 96 ? 2.773 0.504 -12.115 1.00 97.81 96 ILE A CA 1
ATOM 795 C C . ILE A 1 96 ? 3.181 1.232 -10.839 1.00 97.81 96 ILE A C 1
ATOM 797 O O . ILE A 1 96 ? 3.209 0.647 -9.750 1.00 97.81 96 ILE A O 1
ATOM 801 N N . LYS A 1 97 ? 3.477 2.522 -10.970 1.00 98.06 97 LYS A N 1
ATOM 802 C CA . LYS A 1 97 ? 3.787 3.393 -9.843 1.00 98.06 97 LYS A CA 1
ATOM 803 C C . LYS A 1 97 ? 2.496 3.920 -9.239 1.00 98.06 97 LYS A C 1
ATOM 805 O O . LYS A 1 97 ? 1.702 4.571 -9.917 1.00 98.06 97 LYS A O 1
ATOM 810 N N . ILE A 1 98 ? 2.316 3.700 -7.944 1.00 97.56 98 ILE A N 1
ATOM 811 C CA . ILE A 1 98 ? 1.230 4.290 -7.166 1.00 97.56 98 ILE A CA 1
ATOM 812 C C . ILE A 1 98 ? 1.784 5.196 -6.073 1.00 97.56 98 ILE A C 1
ATOM 814 O O . ILE A 1 98 ? 2.816 4.919 -5.455 1.00 97.56 98 ILE A O 1
ATOM 818 N N . LYS A 1 99 ? 1.076 6.287 -5.805 1.00 97.06 99 LYS A N 1
ATOM 819 C CA . LYS A 1 99 ? 1.415 7.264 -4.777 1.00 97.06 99 LYS A CA 1
ATOM 820 C C . LYS A 1 99 ? 0.350 7.271 -3.706 1.00 97.06 99 LYS A C 1
ATOM 822 O O . LYS A 1 99 ? -0.839 7.397 -3.984 1.00 97.06 99 LYS A O 1
ATOM 827 N N . ARG A 1 100 ? 0.769 7.203 -2.447 1.00 95.12 100 ARG A N 1
ATOM 828 C CA . ARG A 1 100 ? -0.160 7.364 -1.329 1.00 95.12 100 ARG A CA 1
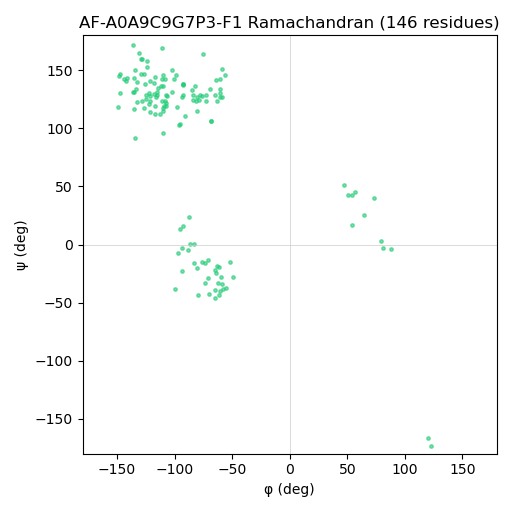ATOM 829 C C . ARG A 1 100 ? -0.588 8.823 -1.193 1.00 95.12 100 ARG A C 1
ATOM 831 O O . ARG A 1 100 ? 0.238 9.691 -0.904 1.00 95.12 100 ARG A O 1
ATOM 838 N N . VAL A 1 101 ? -1.894 9.061 -1.235 1.00 92.50 101 VAL A N 1
ATOM 839 C CA . VAL A 1 101 ? -2.496 10.354 -0.905 1.00 92.50 101 VAL A CA 1
ATOM 840 C C . VAL A 1 101 ? -2.680 10.449 0.611 1.00 92.50 101 VAL A C 1
ATOM 842 O O . VAL A 1 101 ? -3.216 9.554 1.268 1.00 92.50 101 VAL A O 1
ATOM 845 N N . ARG A 1 102 ? -2.190 11.540 1.203 1.00 85.06 102 ARG A N 1
ATOM 846 C CA . ARG A 1 102 ? -2.328 11.842 2.635 1.00 85.06 102 ARG A CA 1
ATOM 847 C C . ARG A 1 102 ? -2.977 13.215 2.808 1.00 85.06 102 ARG A C 1
ATOM 849 O O . ARG A 1 102 ? -2.904 14.060 1.925 1.00 85.06 102 ARG A O 1
ATOM 856 N N . ALA A 1 103 ? -3.582 13.455 3.972 1.00 78.31 103 ALA A N 1
ATOM 857 C CA . ALA A 1 103 ? -4.099 14.777 4.326 1.00 78.31 103 ALA A CA 1
ATOM 858 C C . ALA A 1 103 ? -2.995 15.849 4.247 1.00 78.31 103 ALA A C 1
ATOM 860 O O . ALA A 1 103 ? -1.854 15.575 4.619 1.00 78.31 103 ALA A O 1
ATOM 861 N N . LYS A 1 104 ? -3.355 17.081 3.856 1.00 67.25 104 LYS A N 1
ATOM 862 C CA . LYS A 1 104 ? -2.431 18.194 3.531 1.00 67.25 104 LYS A CA 1
ATOM 863 C C . LYS A 1 104 ? -1.332 18.476 4.569 1.00 67.25 104 LYS A C 1
ATOM 865 O O . LYS A 1 104 ? -0.261 18.948 4.213 1.00 67.25 104 LYS A O 1
ATOM 870 N N . LYS A 1 105 ? -1.566 18.180 5.853 1.00 73.06 105 LYS A N 1
ATOM 871 C CA . LYS A 1 105 ? -0.573 18.377 6.929 1.00 73.06 105 LYS A CA 1
ATOM 872 C C . LYS A 1 105 ? 0.539 17.314 6.949 1.00 73.06 105 LYS A C 1
ATOM 874 O O . LYS A 1 105 ? 1.550 17.509 7.616 1.00 73.06 105 LYS A O 1
ATOM 879 N N . LYS A 1 106 ? 0.371 16.184 6.253 1.00 78.06 106 LYS A N 1
ATOM 880 C CA . LYS A 1 106 ? 1.362 15.103 6.178 1.00 78.06 106 LYS A CA 1
ATOM 881 C C . LYS A 1 106 ? 2.199 15.270 4.916 1.00 78.06 106 LYS A C 1
ATOM 883 O O . LYS A 1 106 ? 1.753 14.927 3.829 1.00 78.06 106 LYS A O 1
ATOM 888 N N . LYS A 1 107 ? 3.416 15.776 5.098 1.00 83.25 107 LYS A N 1
ATOM 889 C CA . LYS A 1 107 ? 4.345 16.099 4.008 1.00 83.25 107 LYS A CA 1
ATOM 890 C C . LYS A 1 107 ? 5.107 14.890 3.452 1.00 83.25 107 LYS A C 1
ATOM 892 O O . LYS A 1 107 ? 5.562 14.949 2.321 1.00 83.25 107 LYS A O 1
ATOM 897 N N . ARG A 1 108 ? 5.207 13.790 4.210 1.00 9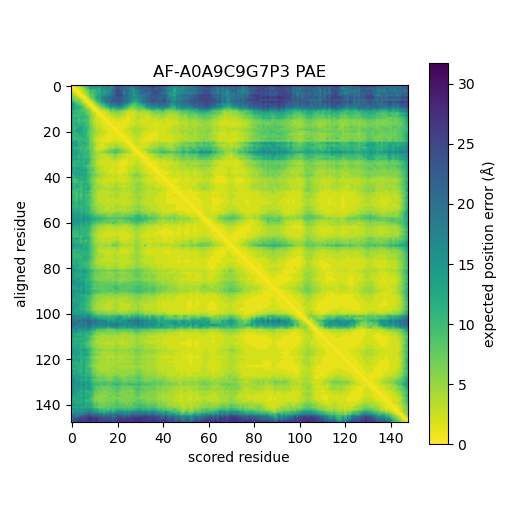0.88 108 ARG A N 1
ATOM 898 C CA . ARG A 1 108 ? 5.865 12.566 3.737 1.00 90.88 108 ARG A CA 1
ATOM 899 C C . ARG A 1 108 ? 5.158 12.015 2.502 1.00 90.88 108 ARG A C 1
ATOM 901 O O . ARG A 1 108 ? 3.947 11.762 2.559 1.00 90.88 108 ARG A O 1
ATOM 908 N N . ILE A 1 109 ? 5.911 11.712 1.454 1.00 93.19 109 ILE A N 1
ATOM 909 C CA . ILE A 1 109 ? 5.425 11.058 0.236 1.00 93.19 109 ILE A CA 1
ATOM 910 C C . ILE A 1 109 ? 5.781 9.571 0.301 1.00 93.19 109 ILE A C 1
ATOM 912 O O . ILE A 1 109 ? 6.812 9.198 0.852 1.00 93.19 109 ILE A O 1
ATOM 916 N N . THR A 1 110 ? 4.888 8.707 -0.181 1.00 95.81 110 THR A N 1
ATOM 917 C CA . THR A 1 110 ? 5.161 7.272 -0.329 1.00 95.81 110 THR A CA 1
ATOM 918 C C . THR A 1 110 ? 4.812 6.859 -1.747 1.00 95.81 110 THR A C 1
ATOM 920 O O . THR A 1 110 ? 3.660 7.044 -2.147 1.00 95.81 110 THR A O 1
ATOM 923 N N . TYR A 1 111 ? 5.786 6.291 -2.449 1.00 97.56 111 TYR A N 1
ATOM 924 C CA . TYR A 1 111 ? 5.616 5.648 -3.745 1.00 97.56 111 TYR A CA 1
ATOM 925 C C . TYR A 1 111 ? 5.790 4.140 -3.604 1.00 97.56 111 TYR A C 1
ATOM 927 O O . TYR A 1 111 ? 6.596 3.673 -2.796 1.00 97.56 111 TYR A O 1
ATOM 935 N N . SER A 1 112 ? 5.038 3.398 -4.402 1.00 97.62 112 SER A N 1
ATOM 936 C CA . SER A 1 112 ? 5.097 1.946 -4.492 1.00 97.62 112 SER A CA 1
ATOM 937 C C . SER A 1 112 ? 5.082 1.558 -5.963 1.00 97.62 112 SER A C 1
ATOM 939 O O . SER A 1 112 ? 4.241 2.054 -6.709 1.00 97.62 112 SER A O 1
ATOM 941 N N . TRP A 1 113 ? 6.000 0.689 -6.368 1.00 98.19 113 TRP A N 1
ATOM 942 C CA . TRP A 1 113 ? 6.098 0.180 -7.732 1.00 98.19 113 TRP A CA 1
ATOM 943 C C . TRP A 1 113 ? 5.696 -1.289 -7.725 1.00 98.19 113 TRP A C 1
ATOM 945 O O . TRP A 1 113 ? 6.310 -2.103 -7.030 1.00 98.19 113 TRP A O 1
ATOM 955 N N . LEU A 1 114 ? 4.625 -1.601 -8.448 1.00 97.62 114 LEU A N 1
ATOM 956 C CA . LEU A 1 114 ? 4.020 -2.930 -8.506 1.00 97.62 114 LEU A CA 1
ATOM 957 C C . LEU A 1 114 ? 4.320 -3.550 -9.872 1.00 97.62 114 LEU A C 1
ATOM 959 O O . LEU A 1 114 ? 3.965 -2.947 -10.882 1.00 97.62 114 LEU A O 1
ATOM 963 N N . ALA A 1 115 ? 4.964 -4.717 -9.919 1.00 97.50 115 ALA A N 1
ATOM 964 C CA . ALA A 1 115 ? 5.355 -5.372 -11.173 1.00 97.50 115 ALA A CA 1
ATOM 965 C C . ALA A 1 115 ? 4.260 -6.338 -11.663 1.00 97.50 115 ALA A C 1
ATOM 967 O O . ALA A 1 115 ? 4.066 -7.380 -11.026 1.00 97.50 115 ALA A O 1
ATOM 968 N N . PRO A 1 116 ? 3.542 -6.051 -12.771 1.00 96.38 116 PRO A N 1
ATOM 969 C CA . PRO A 1 116 ? 2.485 -6.926 -13.283 1.00 96.38 116 PRO A CA 1
ATOM 970 C C . PRO A 1 116 ? 2.983 -8.339 -13.605 1.00 96.38 116 PRO A C 1
ATOM 972 O O . PRO A 1 116 ? 2.304 -9.308 -13.279 1.00 96.38 116 PRO A O 1
ATOM 975 N N . GLU A 1 117 ? 4.200 -8.460 -14.144 1.00 95.19 117 GLU A N 1
ATOM 976 C CA . GLU A 1 117 ? 4.840 -9.743 -14.481 1.00 95.19 117 GLU A CA 1
ATOM 977 C C . GLU A 1 117 ? 5.010 -10.672 -13.269 1.00 95.19 117 GLU A C 1
ATOM 979 O O . GLU A 1 117 ? 4.968 -11.891 -13.409 1.00 95.19 117 GLU A O 1
ATOM 984 N N . LEU A 1 118 ? 5.131 -10.112 -12.060 1.00 94.50 118 LEU A N 1
ATOM 985 C CA . LEU A 1 118 ? 5.233 -10.874 -10.810 1.00 94.50 118 LEU A CA 1
ATOM 986 C C . LEU A 1 118 ? 3.877 -11.042 -10.104 1.00 94.50 118 LEU A C 1
ATOM 988 O O . LEU A 1 118 ? 3.821 -11.418 -8.932 1.00 94.50 118 LEU A O 1
ATOM 992 N N . GLY A 1 119 ? 2.764 -10.748 -10.781 1.00 94.19 119 GLY A N 1
ATOM 993 C CA . GLY A 1 119 ? 1.436 -10.719 -10.167 1.00 94.19 119 GLY A CA 1
ATOM 994 C C . GLY A 1 119 ? 1.234 -9.495 -9.272 1.00 94.19 119 GLY A C 1
ATOM 995 O O . GLY A 1 119 ? 0.641 -9.603 -8.199 1.00 94.19 119 GLY A O 1
ATOM 996 N N . TYR A 1 120 ? 1.737 -8.340 -9.715 1.00 95.81 120 TYR A N 1
ATOM 997 C CA . TYR A 1 120 ? 1.622 -7.035 -9.051 1.00 95.81 120 TYR A CA 1
ATOM 998 C C . TYR A 1 120 ? 2.330 -6.948 -7.696 1.00 95.81 120 TYR A C 1
ATOM 1000 O O . TYR A 1 120 ? 1.975 -6.126 -6.854 1.00 95.81 120 TYR A O 1
ATOM 1008 N N . VAL A 1 121 ? 3.357 -7.770 -7.479 1.00 95.31 121 VAL A N 1
ATOM 1009 C CA . VAL A 1 121 ? 4.207 -7.707 -6.282 1.00 95.31 121 VAL A CA 1
ATOM 1010 C C . VAL A 1 121 ? 4.893 -6.345 -6.182 1.00 95.31 121 VAL A C 1
ATOM 1012 O O . VAL A 1 121 ? 5.304 -5.759 -7.183 1.00 95.31 121 VAL A O 1
ATOM 1015 N N . LEU A 1 122 ? 5.016 -5.841 -4.953 1.00 96.19 122 LEU A N 1
ATOM 1016 C CA . LEU A 1 122 ? 5.769 -4.628 -4.648 1.00 96.19 122 LEU A CA 1
ATOM 1017 C C . LEU A 1 122 ? 7.267 -4.874 -4.861 1.00 96.19 122 LEU A C 1
ATOM 1019 O O . LEU A 1 122 ? 7.902 -5.518 -4.029 1.00 96.19 122 LEU A O 1
ATOM 1023 N N . VAL A 1 123 ? 7.824 -4.325 -5.940 1.00 97.56 123 VAL A N 1
ATOM 1024 C CA . VAL A 1 123 ? 9.254 -4.465 -6.269 1.00 97.56 123 VAL A CA 1
ATOM 1025 C C . VAL A 1 123 ? 10.109 -3.317 -5.740 1.00 97.56 123 VAL A C 1
ATOM 1027 O O . VAL A 1 123 ? 11.307 -3.483 -5.532 1.00 97.56 123 VAL A O 1
ATOM 1030 N N . ARG A 1 124 ? 9.500 -2.154 -5.482 1.00 97.69 124 ARG A N 1
ATOM 1031 C CA . ARG A 1 124 ? 10.156 -1.012 -4.837 1.00 97.69 124 ARG A CA 1
ATOM 1032 C C . ARG A 1 124 ? 9.167 -0.207 -4.007 1.00 97.69 124 ARG A C 1
ATOM 1034 O O . ARG A 1 124 ? 8.010 -0.041 -4.398 1.00 97.69 124 ARG A O 1
ATOM 1041 N N . MET A 1 125 ? 9.612 0.338 -2.882 1.00 97.56 125 MET A N 1
ATOM 1042 C CA . MET A 1 125 ? 8.883 1.339 -2.108 1.00 97.56 125 MET A CA 1
ATOM 1043 C C . MET A 1 125 ? 9.823 2.446 -1.663 1.00 97.56 125 MET A C 1
ATOM 1045 O O . MET A 1 125 ? 10.845 2.188 -1.042 1.00 97.56 125 MET A O 1
ATOM 1049 N N . GLN A 1 126 ? 9.406 3.686 -1.896 1.00 97.19 126 GLN A N 1
ATOM 1050 C CA . GLN A 1 126 ? 10.177 4.864 -1.537 1.00 97.19 126 GLN A CA 1
ATOM 1051 C C . GLN A 1 126 ? 9.361 5.754 -0.608 1.00 97.19 126 GLN A C 1
ATOM 1053 O O . GLN A 1 126 ? 8.208 6.100 -0.890 1.00 97.19 126 GLN A O 1
ATOM 1058 N N . HIS A 1 127 ? 9.972 6.157 0.497 1.00 96.00 127 HIS A N 1
ATOM 1059 C CA . HIS A 1 127 ? 9.492 7.220 1.363 1.00 96.00 127 HIS A CA 1
ATOM 1060 C C . HIS A 1 127 ? 10.364 8.447 1.184 1.00 96.00 127 HIS A C 1
ATOM 1062 O O . HIS A 1 127 ? 11.576 8.352 1.317 1.00 96.00 127 HIS A O 1
ATOM 1068 N N . VAL A 1 128 ? 9.733 9.587 0.925 1.00 95.00 128 VAL A N 1
ATOM 1069 C CA . VAL A 1 128 ? 10.404 10.886 0.873 1.00 95.00 128 VAL A CA 1
ATOM 1070 C C . VAL A 1 128 ? 9.889 11.707 2.045 1.00 95.00 128 VAL A C 1
ATOM 1072 O O . VAL A 1 128 ? 8.693 12.020 2.110 1.00 95.00 128 VAL A O 1
ATOM 1075 N N . GLU A 1 129 ? 10.764 11.979 3.005 1.00 93.38 129 GLU A N 1
ATOM 1076 C CA . GLU A 1 129 ? 10.478 12.817 4.165 1.00 93.38 129 GLU A CA 1
ATOM 1077 C C . GLU A 1 129 ? 10.458 14.311 3.775 1.00 93.38 129 GLU A C 1
ATOM 1079 O O . GLU A 1 129 ? 10.884 14.683 2.679 1.00 93.38 129 GLU A O 1
ATOM 1084 N N . PRO A 1 130 ? 9.903 15.200 4.620 1.00 91.19 130 PRO A N 1
ATOM 1085 C CA . PRO A 1 130 ? 9.704 16.607 4.261 1.00 91.19 130 PRO A CA 1
ATOM 1086 C C . PRO A 1 130 ? 10.997 17.399 4.039 1.00 91.19 130 PRO A C 1
ATOM 1088 O O . PRO A 1 130 ? 10.953 18.449 3.404 1.00 91.19 130 PRO A O 1
ATOM 1091 N N . ASP A 1 131 ? 12.105 16.923 4.600 1.00 92.56 131 ASP A N 1
ATOM 1092 C CA . ASP A 1 131 ? 13.464 17.450 4.440 1.00 92.56 131 ASP A CA 1
ATOM 1093 C C . ASP A 1 131 ? 14.185 16.875 3.206 1.00 92.56 131 ASP A C 1
ATOM 1095 O O . ASP A 1 131 ? 15.327 17.235 2.936 1.00 92.56 131 ASP A O 1
ATOM 1099 N N . GLY A 1 132 ? 13.516 16.001 2.445 1.00 91.69 132 GLY A N 1
ATOM 1100 C CA . GLY A 1 132 ? 14.065 15.333 1.270 1.00 91.69 132 GLY A CA 1
ATOM 1101 C C . GLY A 1 132 ? 14.803 14.032 1.576 1.00 91.69 132 GLY A C 1
ATOM 1102 O O . GLY A 1 132 ? 15.200 13.350 0.631 1.00 91.69 132 GLY A O 1
ATOM 1103 N N . ALA A 1 133 ? 14.959 13.643 2.848 1.00 94.69 133 ALA A N 1
ATOM 1104 C CA . ALA A 1 133 ? 15.555 12.356 3.184 1.00 94.69 133 ALA A CA 1
ATOM 1105 C C . ALA A 1 133 ? 14.716 11.220 2.587 1.00 94.69 133 ALA A C 1
ATOM 1107 O O . ALA A 1 133 ? 13.483 11.215 2.680 1.00 94.69 133 ALA A O 1
ATOM 1108 N N . THR A 1 134 ? 15.388 10.256 1.958 1.00 95.75 134 THR A N 1
ATOM 1109 C CA . THR A 1 134 ? 14.719 9.135 1.301 1.00 95.75 134 THR A CA 1
ATOM 1110 C C . THR A 1 134 ? 15.043 7.817 1.983 1.00 95.75 134 THR A C 1
ATOM 1112 O O . THR A 1 134 ? 16.190 7.532 2.316 1.00 95.75 134 THR A O 1
ATOM 1115 N N . LEU A 1 135 ? 14.008 7.008 2.197 1.00 95.94 135 LEU A N 1
ATOM 1116 C CA . LEU A 1 135 ? 14.137 5.588 2.498 1.00 95.94 135 LEU A CA 1
ATOM 1117 C C . LEU A 1 135 ? 13.644 4.831 1.273 1.00 95.94 135 LEU A C 1
ATOM 1119 O O . LEU A 1 135 ? 12.478 4.972 0.903 1.00 95.94 135 LEU A O 1
ATOM 1123 N N . ASP A 1 136 ? 14.520 4.038 0.674 1.00 96.31 136 ASP A N 1
ATOM 1124 C CA . ASP A 1 136 ? 14.227 3.247 -0.513 1.00 96.31 136 ASP A CA 1
ATOM 1125 C C . ASP A 1 136 ? 14.373 1.763 -0.184 1.00 96.31 136 ASP A C 1
ATOM 1127 O O . ASP A 1 136 ? 15.360 1.339 0.418 1.00 96.31 136 ASP A O 1
ATOM 1131 N N . LEU A 1 137 ? 13.354 0.991 -0.529 1.00 96.62 137 LEU A N 1
ATOM 1132 C CA . LEU A 1 137 ? 13.296 -0.448 -0.327 1.00 96.62 137 LEU A CA 1
ATOM 1133 C C . LEU A 1 137 ? 13.110 -1.080 -1.694 1.00 96.62 137 LEU A C 1
ATOM 1135 O O . LEU A 1 137 ? 12.141 -0.758 -2.378 1.00 96.62 137 LEU A O 1
ATOM 1139 N N . VAL A 1 138 ? 14.011 -1.978 -2.070 1.00 96.81 138 VAL A N 1
ATOM 1140 C CA . VAL A 1 138 ? 13.989 -2.680 -3.355 1.00 96.81 138 VAL A CA 1
ATOM 1141 C C . VAL A 1 138 ? 13.918 -4.174 -3.079 1.00 96.81 138 VAL A C 1
ATOM 1143 O O . VAL A 1 138 ? 14.528 -4.667 -2.131 1.00 96.81 138 VAL A O 1
ATOM 1146 N N . LEU A 1 139 ? 13.133 -4.885 -3.881 1.00 95.50 139 LEU A N 1
ATOM 1147 C CA . LEU A 1 139 ? 13.016 -6.332 -3.813 1.00 95.50 139 LEU A CA 1
ATOM 1148 C C . LEU A 1 139 ? 14.368 -6.975 -4.133 1.00 95.50 139 LEU A C 1
ATOM 1150 O O . LEU A 1 139 ? 14.948 -6.730 -5.190 1.00 95.50 139 LEU A O 1
ATOM 1154 N N . GLU A 1 140 ? 14.862 -7.795 -3.211 1.00 94.50 140 GLU A N 1
ATOM 1155 C CA . GLU A 1 140 ? 16.129 -8.508 -3.389 1.00 94.50 140 GLU A CA 1
ATOM 1156 C C . GLU A 1 140 ? 15.918 -9.956 -3.818 1.00 94.50 140 GLU A C 1
ATOM 1158 O O . GLU A 1 140 ? 16.657 -10.459 -4.656 1.00 94.50 140 GLU A O 1
ATOM 1163 N N . GLU A 1 141 ? 14.892 -10.609 -3.273 1.00 91.75 141 GLU A N 1
ATOM 1164 C CA . GLU A 1 141 ? 14.576 -12.008 -3.529 1.00 91.75 141 GLU A CA 1
ATOM 1165 C C . GLU A 1 141 ? 13.062 -12.200 -3.612 1.00 91.75 141 GLU A C 1
ATOM 1167 O O . GLU A 1 141 ? 12.294 -11.580 -2.871 1.00 91.75 141 GLU A O 1
ATOM 1172 N N . PHE A 1 142 ? 12.626 -13.080 -4.511 1.00 91.31 142 PHE A N 1
ATOM 1173 C CA . PHE A 1 142 ? 11.224 -13.433 -4.681 1.00 91.31 142 PHE A CA 1
ATOM 1174 C C . PHE A 1 142 ? 11.102 -14.888 -5.113 1.00 91.31 142 PHE A C 1
ATOM 1176 O O . PHE A 1 142 ? 11.755 -15.330 -6.054 1.00 91.31 142 PHE A O 1
ATOM 1183 N N . SER A 1 143 ? 10.242 -15.631 -4.424 1.00 89.44 143 SER A N 1
ATOM 1184 C CA . SER A 1 143 ? 9.861 -16.984 -4.809 1.00 89.44 143 SER A CA 1
ATOM 1185 C C . SER A 1 143 ? 8.354 -17.134 -4.676 1.00 89.44 143 SER A C 1
ATOM 1187 O O . SER A 1 143 ? 7.724 -16.571 -3.778 1.00 89.44 143 SER A O 1
ATOM 1189 N N . ARG A 1 144 ? 7.765 -17.892 -5.597 1.00 83.12 144 ARG A N 1
ATOM 1190 C CA . ARG A 1 144 ? 6.347 -18.225 -5.583 1.00 83.12 144 ARG A CA 1
ATOM 1191 C C . ARG A 1 144 ? 6.221 -19.717 -5.819 1.00 83.12 144 ARG A C 1
ATOM 1193 O O . ARG A 1 144 ? 6.707 -20.225 -6.823 1.00 83.12 144 ARG A O 1
ATOM 1200 N N . SER A 1 145 ? 5.584 -20.413 -4.888 1.00 80.94 145 SER A N 1
ATOM 1201 C CA . SER A 1 145 ? 5.159 -21.784 -5.121 1.00 80.94 145 SER A CA 1
ATOM 1202 C C . SER A 1 145 ? 3.881 -21.759 -5.951 1.00 80.94 145 SER A C 1
ATOM 1204 O O . SER A 1 145 ? 2.891 -21.121 -5.582 1.00 80.94 145 SER A O 1
ATOM 1206 N N . GLU A 1 146 ? 3.891 -22.447 -7.085 1.00 66.44 146 GLU A N 1
ATOM 1207 C CA . GLU A 1 146 ? 2.647 -22.770 -7.769 1.00 66.44 146 GLU A CA 1
ATOM 1208 C C . GLU A 1 146 ? 1.963 -23.909 -7.015 1.00 66.44 146 GLU A C 1
ATOM 1210 O O . GLU A 1 146 ? 2.572 -24.937 -6.714 1.00 66.44 146 GLU A O 1
ATOM 1215 N N . SER A 1 147 ? 0.695 -23.708 -6.668 1.00 51.06 147 SER A N 1
ATOM 1216 C CA . SER A 1 147 ? -0.162 -24.818 -6.263 1.00 51.06 147 SER A CA 1
ATOM 1217 C C . SER A 1 147 ? -0.645 -25.478 -7.552 1.00 51.06 147 SER A C 1
ATOM 1219 O O . SER A 1 147 ? -1.307 -24.813 -8.347 1.00 51.06 147 SER A O 1
ATOM 1221 N N . LYS A 1 148 ? -0.233 -26.729 -7.783 1.00 38.25 148 LYS A N 1
ATOM 1222 C CA . LYS A 1 148 ? -0.810 -27.591 -8.824 1.00 38.25 148 LYS A CA 1
ATOM 1223 C C . LYS A 1 148 ? -2.273 -27.898 -8.533 1.00 38.25 148 LYS A C 1
ATOM 1225 O O . LYS A 1 148 ? -2.610 -27.994 -7.331 1.00 38.25 148 LYS A O 1
#

Sequence (148 aa):
YFYERVSKKPKKIDLKFDWQAKKVTNSIAGKEWTVENLPDNTVDKFSIQLAAMLEVQTDKQSLRFHYAEKGELKEYLFTVEGKERVETKLGEYDTIKIKRVRAKKKKRITYSWLAPELGYVLVRMQHVEPDGATLDLVLEEFSRSESK

Nearest PDB structures (foldseek):
  3p1z-assembly2_G  TM=3.488E-01  e=1.463E+00  Aeropyrum pernix
  6szw-assembly1_B  TM=3.916E-01  e=2.493E+00  Homo sapiens
  1p32-assembly1_C  TM=3.851E-01  e=2.774E+00  Homo sapiens
  4ash-assembly1_A  TM=3.171E-01  e=7.242E+00  Murine norovirus 1

Secondary structure (DSSP, 8-state):
-------SS---EEEEEETTTTEEEEEETTEEEEE-S--TTB--TTTHHHHHHHHGGGT-SEEEEEEEETTEEEEEEEEEEEEEEEEETTEEEEEEEEEEE--TT---EEEEEEEGGGTSEEEEEEEE-TTS-EEEEE----------

Foldseek 3Di:
DADWDDDVDTWGWDWDDDVVQQKIWIDTPRDIAMDGPHDPQEDAPVCVVVVCLVVVVVVDQKDWHWYDDPNDIDIKIKGFPAWDWDQELVGIATWTKIWTDDPPVQQKIKIFTFGVVLSRDTQKIWIQHNVRDIDIDGDHDDDDDDDD

Solvent-accessible surface area (backbone atoms only — not comparable to full-atom values): 8815 Å² total; per-residue (Å²): 140,88,74,84,59,90,50,105,71,64,63,66,63,48,78,49,76,38,76,90,76,22,30,38,41,32,36,47,90,90,47,74,29,68,38,69,78,54,59,92,55,51,44,58,76,86,46,48,65,61,50,47,40,61,52,59,75,68,77,50,63,58,50,75,33,34,28,78,58,92,48,38,83,42,82,48,41,33,36,56,79,46,76,48,77,46,81,42,80,83,46,74,39,65,20,44,32,34,34,53,59,65,63,90,90,55,65,59,42,40,40,37,29,23,22,60,92,71,69,25,41,74,46,32,40,39,36,34,40,80,88,63,54,71,50,77,46,68,42,67,80,87,86,80,85,80,83,130

Mean predicted aligned error: 6.44 Å

pLDDT: mean 87.96, std 14.51, range [28.36, 98.25]

Radius of gyration: 17.42 Å; Cα contacts (8 Å, |Δi|>4): 274; chains: 1; bounding box: 42×46×44 Å